Protein AF-A0A377TRA8-F1 (afdb_monomer_lite)

Structure (mmCIF, N/CA/C/O backbone):
data_AF-A0A377TRA8-F1
#
_entry.id   AF-A0A377TRA8-F1
#
loop_
_atom_site.group_PDB
_atom_site.id
_atom_site.type_symbol
_atom_site.label_atom_id
_atom_site.label_alt_id
_atom_site.label_comp_id
_atom_site.label_asym_id
_atom_site.label_entity_id
_atom_site.label_seq_id
_atom_site.pdbx_PDB_ins_code
_atom_site.Cartn_x
_atom_site.Cartn_y
_atom_site.Cartn_z
_atom_site.occupancy
_atom_site.B_iso_or_equiv
_atom_site.auth_seq_id
_atom_site.auth_comp_id
_atom_site.auth_asym_id
_atom_site.auth_atom_id
_atom_site.pdbx_PDB_model_num
ATOM 1 N N . MET A 1 1 ? -5.969 7.050 -21.092 1.00 74.56 1 MET A N 1
ATOM 2 C CA . MET A 1 1 ? -5.737 5.927 -20.154 1.00 74.56 1 MET A CA 1
ATOM 3 C C . MET A 1 1 ? -7.086 5.274 -20.097 1.00 74.56 1 MET A C 1
ATOM 5 O O . MET A 1 1 ? -7.991 5.842 -19.501 1.00 74.56 1 MET A O 1
ATOM 9 N N . ASP A 1 2 ? -7.246 4.211 -20.873 1.00 84.56 2 ASP A N 1
ATOM 10 C CA . ASP A 1 2 ? -8.569 3.799 -21.334 1.00 84.56 2 ASP A CA 1
ATOM 11 C C . ASP A 1 2 ? -8.948 2.485 -20.651 1.00 84.56 2 ASP A C 1
ATOM 13 O O . ASP A 1 2 ? -8.075 1.677 -20.299 1.00 84.56 2 ASP A O 1
ATOM 17 N N . GLN A 1 3 ? -10.244 2.306 -20.404 1.00 87.00 3 GLN A N 1
ATOM 18 C CA . GLN A 1 3 ? -10.791 1.084 -19.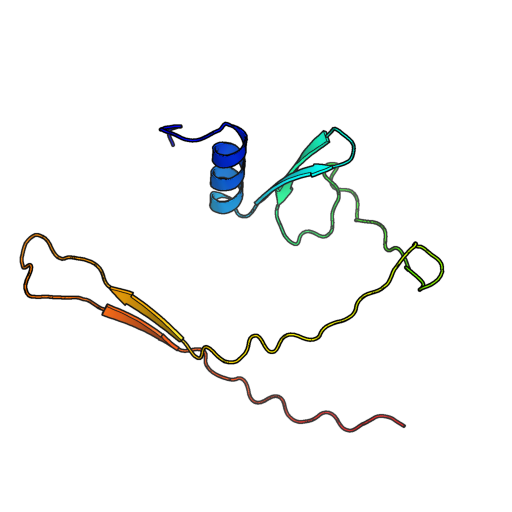829 1.00 87.00 3 GLN A CA 1
ATOM 19 C C . GLN A 1 3 ? -11.178 0.148 -20.977 1.00 87.00 3 GLN A C 1
ATOM 21 O O . GLN A 1 3 ? -12.088 0.436 -21.751 1.00 87.00 3 GLN A O 1
ATOM 26 N N . THR A 1 4 ? -10.469 -0.970 -21.120 1.00 90.62 4 THR A N 1
ATOM 27 C CA . THR A 1 4 ? -10.704 -1.933 -22.206 1.00 90.62 4 THR A CA 1
ATOM 28 C C . THR A 1 4 ? -10.550 -3.349 -21.677 1.00 90.62 4 THR A C 1
ATOM 30 O O . THR A 1 4 ? -9.487 -3.706 -21.178 1.00 90.62 4 THR A O 1
ATOM 33 N N . ASN A 1 5 ? -11.613 -4.152 -21.797 1.00 90.31 5 ASN A N 1
ATOM 34 C CA . ASN A 1 5 ? -11.651 -5.554 -21.366 1.00 90.31 5 ASN A CA 1
ATOM 35 C C . ASN A 1 5 ? -11.201 -5.784 -19.903 1.00 90.31 5 ASN A C 1
ATOM 37 O O . ASN A 1 5 ? -10.524 -6.761 -19.588 1.00 90.31 5 ASN A O 1
ATOM 41 N N . GLU A 1 6 ? -11.551 -4.866 -18.999 1.00 93.94 6 GLU A N 1
ATOM 42 C CA . GLU A 1 6 ? -11.247 -4.971 -17.571 1.00 93.94 6 GLU A CA 1
ATOM 43 C C . GLU A 1 6 ? -12.405 -4.446 -16.710 1.00 93.94 6 GLU A C 1
ATOM 45 O O . GLU A 1 6 ? -13.200 -3.606 -17.143 1.00 93.94 6 GLU A O 1
ATOM 50 N N . SER A 1 7 ? -12.489 -4.920 -15.466 1.00 94.31 7 SER A N 1
ATOM 51 C CA . SER A 1 7 ? -13.473 -4.426 -14.498 1.00 94.31 7 SER A CA 1
ATOM 52 C C . SER A 1 7 ? -13.079 -3.060 -13.927 1.00 94.31 7 SER A C 1
ATOM 54 O O . SER A 1 7 ? -11.896 -2.725 -13.856 1.00 94.31 7 SER A O 1
ATOM 56 N N . ASN A 1 8 ? -14.054 -2.301 -13.415 1.00 92.06 8 ASN A N 1
ATOM 57 C CA . ASN A 1 8 ? -13.806 -1.013 -12.746 1.00 92.06 8 ASN A CA 1
ATOM 58 C C . ASN A 1 8 ? -12.781 -1.140 -11.604 1.00 92.06 8 ASN A C 1
ATOM 60 O O . ASN A 1 8 ? -11.923 -0.280 -11.425 1.00 92.06 8 ASN A O 1
ATOM 64 N N . ALA A 1 9 ? -12.835 -2.242 -10.846 1.00 91.69 9 ALA A N 1
ATOM 65 C CA . ALA A 1 9 ? -11.877 -2.517 -9.778 1.00 91.69 9 ALA A CA 1
ATOM 66 C C . ALA A 1 9 ? -10.456 -2.724 -10.327 1.00 91.69 9 ALA A C 1
ATOM 68 O O . ALA A 1 9 ? -9.500 -2.165 -9.790 1.00 91.69 9 ALA A O 1
ATOM 69 N N . SER A 1 10 ? -10.320 -3.486 -11.417 1.00 92.62 10 SER A N 1
ATOM 70 C CA . SER A 1 10 ? -9.036 -3.673 -12.101 1.00 92.62 10 SER A CA 1
ATOM 71 C C . SER A 1 10 ? -8.486 -2.344 -12.621 1.00 92.62 10 SER A C 1
ATOM 73 O O . SER A 1 10 ? -7.318 -2.027 -12.384 1.00 92.62 10 SER A O 1
ATOM 75 N N . PHE A 1 11 ? -9.347 -1.524 -13.226 1.00 94.31 11 PHE A N 1
ATOM 76 C CA . PHE A 1 11 ? -8.981 -0.204 -13.726 1.00 94.31 11 PHE A CA 1
ATOM 77 C C . PHE A 1 11 ? -8.460 0.711 -12.606 1.00 94.31 11 PHE A C 1
ATOM 79 O O . PHE A 1 11 ? -7.382 1.294 -12.736 1.00 94.31 11 PHE A O 1
ATOM 86 N N . LEU A 1 12 ? -9.153 0.774 -11.463 1.00 94.56 12 LEU A N 1
ATOM 87 C CA . LEU A 1 12 ? -8.716 1.554 -10.298 1.00 94.56 12 LEU A CA 1
ATOM 88 C C . LEU A 1 12 ? -7.389 1.052 -9.721 1.00 94.56 12 LEU A C 1
ATOM 90 O O . LEU A 1 12 ? -6.531 1.859 -9.369 1.00 94.56 12 LEU A O 1
ATOM 94 N N . ILE A 1 13 ? -7.180 -0.264 -9.649 1.00 93.69 13 ILE A N 1
ATOM 95 C CA . ILE A 1 13 ? -5.907 -0.841 -9.189 1.00 93.69 13 ILE A CA 1
ATOM 96 C C . ILE A 1 13 ? -4.771 -0.473 -10.151 1.00 93.69 13 ILE A C 1
ATOM 98 O O . ILE A 1 13 ? -3.677 -0.116 -9.703 1.00 93.69 13 ILE A O 1
ATOM 102 N N . LYS A 1 14 ? -5.016 -0.531 -11.464 1.00 94.06 14 LYS A N 1
ATOM 103 C CA . LYS A 1 14 ? -4.050 -0.139 -12.499 1.00 94.06 14 LYS A CA 1
ATOM 104 C C . LYS A 1 14 ? -3.689 1.344 -12.381 1.00 94.06 14 LYS A C 1
ATOM 106 O O . LYS A 1 14 ? -2.505 1.678 -12.339 1.00 94.06 14 LYS A O 1
ATOM 111 N N . LEU A 1 15 ? -4.695 2.209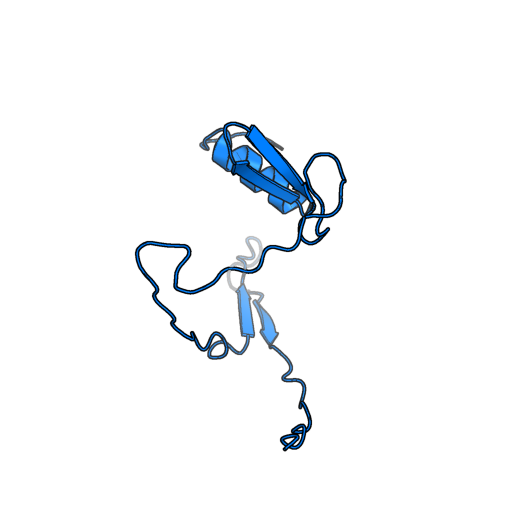 -12.245 1.00 94.25 15 LEU A N 1
ATOM 112 C CA . LEU A 1 15 ? -4.513 3.643 -12.033 1.00 94.25 15 LEU A CA 1
ATOM 113 C C . LEU A 1 15 ? -3.710 3.915 -10.756 1.00 94.25 15 LEU A C 1
ATOM 115 O O . LEU A 1 15 ? -2.724 4.648 -10.784 1.00 94.25 15 LEU A O 1
ATOM 119 N N . ALA A 1 16 ? -4.077 3.271 -9.648 1.00 94.50 16 ALA A N 1
ATOM 120 C CA . ALA A 1 16 ? -3.389 3.431 -8.377 1.00 94.50 16 ALA A CA 1
ATOM 121 C C . ALA A 1 16 ? -1.902 3.073 -8.500 1.00 94.50 16 ALA A C 1
ATOM 123 O O . ALA A 1 16 ? -1.047 3.874 -8.126 1.00 94.50 16 ALA A O 1
ATOM 124 N N . ARG A 1 17 ? -1.578 1.925 -9.111 1.00 92.56 17 ARG A N 1
ATOM 125 C CA . ARG A 1 17 ? -0.184 1.514 -9.348 1.00 92.56 17 ARG A CA 1
ATOM 126 C C . ARG A 1 17 ? 0.599 2.546 -10.154 1.00 92.56 17 ARG A C 1
ATOM 128 O O . ARG A 1 17 ? 1.726 2.855 -9.775 1.00 92.56 17 ARG A O 1
ATOM 135 N N . GLN A 1 18 ? 0.009 3.102 -11.213 1.00 93.81 18 GLN A N 1
ATOM 136 C CA . GLN A 1 18 ? 0.677 4.092 -12.061 1.00 93.81 18 GLN A CA 1
ATOM 137 C C . GLN A 1 18 ? 1.072 5.365 -11.294 1.00 93.81 18 GLN A C 1
ATOM 139 O O . GLN A 1 18 ? 2.110 5.953 -11.584 1.00 93.81 18 GLN A O 1
ATOM 144 N N . PHE A 1 19 ? 0.298 5.757 -10.279 1.00 91.94 19 PHE A N 1
ATOM 145 C CA . PHE A 1 19 ? 0.559 6.953 -9.468 1.00 91.94 19 PHE A CA 1
ATOM 146 C C . PHE A 1 19 ? 1.188 6.657 -8.091 1.00 91.94 19 PHE A C 1
ATOM 148 O O . PHE A 1 19 ? 1.283 7.553 -7.245 1.00 91.94 19 PHE A O 1
ATOM 155 N N . GLY A 1 20 ? 1.643 5.423 -7.839 1.00 91.69 20 GLY A N 1
ATOM 156 C CA . GLY A 1 20 ? 2.221 5.028 -6.544 1.00 91.69 20 GLY A CA 1
ATOM 157 C C . GLY A 1 20 ? 1.203 5.001 -5.393 1.00 91.69 20 GLY A C 1
ATOM 158 O O . GLY A 1 20 ? 1.548 5.197 -4.225 1.00 91.69 20 GLY A O 1
ATOM 159 N N . ALA A 1 21 ? -0.066 4.797 -5.723 1.00 94.06 21 ALA A N 1
ATOM 160 C CA . ALA A 1 21 ? -1.181 4.637 -4.806 1.00 94.06 21 ALA A CA 1
ATOM 161 C C . ALA A 1 21 ? -1.627 3.170 -4.699 1.00 94.06 21 ALA A C 1
ATOM 163 O O . ALA A 1 21 ? -1.143 2.277 -5.397 1.00 94.06 21 ALA A O 1
ATOM 164 N N . THR A 1 22 ? -2.546 2.903 -3.779 1.00 92.69 22 THR A N 1
ATOM 165 C CA . THR A 1 22 ? -3.267 1.633 -3.669 1.00 92.69 22 THR A CA 1
ATOM 166 C C . THR A 1 22 ? -4.768 1.892 -3.700 1.00 92.69 22 THR A C 1
ATOM 168 O O . THR A 1 22 ? -5.215 2.925 -3.203 1.00 92.69 22 THR A O 1
ATOM 171 N N . ALA A 1 23 ? -5.520 0.953 -4.274 1.00 94.75 23 ALA A N 1
ATOM 172 C CA . ALA A 1 23 ? -6.977 0.958 -4.306 1.00 94.75 23 ALA A CA 1
ATOM 173 C C . ALA A 1 23 ? -7.501 -0.287 -3.575 1.00 94.75 23 ALA A C 1
ATOM 175 O O . ALA A 1 23 ? -7.165 -1.409 -3.959 1.00 94.75 23 ALA A O 1
ATOM 176 N N . SER A 1 24 ? -8.292 -0.113 -2.514 1.00 92.81 24 SER A N 1
ATOM 177 C CA . SER A 1 24 ? -8.880 -1.238 -1.767 1.00 92.81 24 SER A CA 1
ATOM 178 C C . SER A 1 24 ? -10.133 -0.832 -1.003 1.00 92.81 24 SER A C 1
ATOM 180 O O . SER A 1 24 ? -10.190 0.286 -0.501 1.00 92.81 24 SER A O 1
ATOM 182 N N . VAL A 1 25 ? -11.085 -1.749 -0.829 1.00 92.56 25 VAL A N 1
ATOM 183 C CA . VAL A 1 25 ? -12.253 -1.522 0.034 1.00 92.56 25 VAL A CA 1
ATOM 184 C C . VAL A 1 25 ? -11.927 -1.934 1.471 1.00 92.56 25 VAL A C 1
ATOM 186 O O . VAL A 1 25 ? -11.465 -3.054 1.710 1.00 92.56 25 VAL A O 1
ATOM 189 N N . LYS A 1 26 ? -12.149 -1.031 2.428 1.00 90.94 26 LYS A N 1
ATOM 190 C CA . LYS A 1 26 ? -12.023 -1.276 3.870 1.00 90.94 26 LYS A CA 1
ATOM 191 C C . LYS A 1 26 ? -13.209 -0.642 4.571 1.00 90.94 26 LYS A C 1
ATOM 193 O O . LYS A 1 26 ? -13.485 0.527 4.334 1.00 90.94 26 LYS A O 1
ATOM 198 N N . ASP A 1 27 ? -13.889 -1.421 5.408 1.00 89.75 27 ASP A N 1
ATOM 199 C CA . ASP A 1 27 ? -15.030 -0.941 6.193 1.00 89.75 27 ASP A CA 1
ATOM 200 C C . ASP A 1 27 ? -16.096 -0.235 5.327 1.00 89.75 27 ASP A C 1
ATOM 202 O O . ASP A 1 27 ? -16.497 0.889 5.592 1.00 89.75 27 ASP A O 1
ATOM 206 N N . GLY A 1 28 ? -16.455 -0.832 4.183 1.00 93.06 28 GLY A N 1
ATOM 207 C CA . GLY A 1 28 ? -17.413 -0.251 3.228 1.00 93.06 28 GLY A CA 1
ATOM 208 C C . GLY A 1 28 ? -16.903 0.935 2.395 1.00 93.06 28 GLY A C 1
ATOM 209 O O . GLY A 1 28 ? -17.592 1.362 1.472 1.00 93.06 28 GLY A O 1
ATOM 210 N N . HIS A 1 29 ? -15.690 1.437 2.643 1.00 91.62 29 HIS A N 1
ATOM 211 C CA . HIS A 1 29 ? -15.131 2.598 1.950 1.00 91.62 29 HIS A CA 1
ATOM 212 C C . HIS A 1 29 ? -14.070 2.200 0.922 1.00 91.62 29 HIS A C 1
ATOM 214 O O . HIS A 1 29 ? -13.174 1.399 1.206 1.00 91.62 29 HIS A O 1
ATOM 220 N N . LEU A 1 30 ? -14.122 2.808 -0.266 1.00 92.69 30 LEU A N 1
ATOM 221 C CA . LEU A 1 30 ? -13.053 2.710 -1.259 1.00 92.69 30 LEU A CA 1
ATOM 222 C C . LEU A 1 30 ? -11.887 3.620 -0.852 1.00 92.69 30 LEU A C 1
ATOM 224 O O . LEU A 1 30 ? -11.971 4.843 -0.941 1.00 92.69 30 LEU A O 1
ATOM 228 N N . LEU A 1 31 ? -10.776 3.019 -0.439 1.00 92.88 31 LEU A N 1
ATOM 229 C CA . LEU A 1 31 ? -9.528 3.725 -0.178 1.00 92.88 31 LEU A CA 1
ATOM 230 C C . LEU A 1 31 ? -8.731 3.850 -1.472 1.00 92.88 31 LEU A C 1
ATOM 232 O O . LEU A 1 31 ? -8.393 2.833 -2.074 1.00 92.88 31 LEU A O 1
ATOM 236 N N . PHE A 1 32 ? -8.384 5.080 -1.848 1.00 93.56 32 PHE A N 1
ATOM 237 C CA . PHE A 1 32 ? -7.468 5.392 -2.945 1.00 93.56 32 PHE A CA 1
ATOM 238 C C . PHE A 1 32 ? -6.377 6.340 -2.434 1.00 93.56 32 PHE A C 1
ATOM 240 O O . PHE A 1 32 ? -6.535 7.558 -2.444 1.00 93.56 32 PHE A O 1
ATOM 247 N N . ILE A 1 33 ? -5.295 5.782 -1.887 1.00 93.06 33 ILE A N 1
ATOM 248 C CA . ILE A 1 33 ? -4.300 6.542 -1.108 1.00 93.06 33 ILE A CA 1
ATOM 249 C C . ILE A 1 33 ? -2.869 6.195 -1.512 1.00 93.06 33 ILE A C 1
ATOM 251 O O . ILE A 1 33 ? -2.596 5.094 -1.991 1.00 93.06 33 ILE A O 1
ATOM 255 N N . ARG A 1 34 ? -1.930 7.123 -1.295 1.00 91.75 34 ARG A N 1
ATOM 256 C CA . ARG A 1 34 ? -0.509 6.915 -1.609 1.00 91.75 34 ARG A CA 1
ATOM 257 C C . ARG A 1 34 ? 0.112 5.860 -0.691 1.00 91.75 34 ARG A C 1
ATOM 259 O O . ARG A 1 34 ? -0.096 5.874 0.522 1.00 91.75 34 ARG A O 1
ATOM 266 N N . GLN A 1 35 ? 0.890 4.950 -1.269 1.00 89.62 35 GLN A N 1
ATOM 267 C CA . GLN A 1 35 ? 1.520 3.865 -0.518 1.00 89.62 35 GLN A CA 1
ATOM 268 C C . GLN A 1 35 ? 2.608 4.398 0.429 1.00 89.62 35 GLN A C 1
ATOM 270 O O . GLN A 1 35 ? 3.262 5.403 0.150 1.00 89.62 35 GLN A O 1
ATOM 275 N N . GLY A 1 36 ? 2.802 3.720 1.564 1.00 86.81 36 GLY A N 1
ATOM 276 C CA . GLY A 1 36 ? 3.927 3.968 2.476 1.00 86.81 36 GLY A CA 1
ATOM 277 C C . GLY A 1 36 ? 3.873 5.263 3.297 1.00 86.81 36 GLY A C 1
ATOM 278 O O . GLY A 1 36 ? 4.820 5.545 4.016 1.00 86.81 36 GLY A O 1
ATOM 279 N N . GLN A 1 37 ? 2.791 6.047 3.232 1.00 86.62 37 GLN A N 1
ATOM 280 C CA . GLN A 1 37 ? 2.687 7.313 3.977 1.00 86.62 37 GLN A CA 1
ATOM 281 C C . GLN A 1 37 ? 2.404 7.139 5.477 1.00 86.62 37 GLN A C 1
ATOM 283 O O . GLN A 1 37 ? 2.532 8.099 6.229 1.00 86.62 37 GLN A O 1
ATOM 288 N N . GLY A 1 38 ? 1.973 5.950 5.918 1.00 87.31 38 GLY A N 1
ATOM 289 C CA . GLY A 1 38 ? 1.595 5.717 7.318 1.00 87.31 38 GLY A CA 1
ATOM 290 C C . GLY A 1 38 ? 0.440 6.610 7.789 1.00 87.31 38 GLY A C 1
ATOM 291 O O . GLY A 1 38 ? 0.372 6.967 8.962 1.00 87.31 38 GLY A O 1
ATOM 292 N N . ARG A 1 39 ? -0.447 7.012 6.871 1.00 89.94 39 ARG A N 1
ATOM 293 C CA . ARG A 1 39 ? -1.581 7.904 7.129 1.00 89.94 39 ARG A CA 1
ATOM 294 C C . ARG A 1 39 ? -2.890 7.279 6.657 1.00 89.94 39 ARG A C 1
ATOM 296 O O . ARG A 1 39 ? -2.903 6.474 5.726 1.00 89.94 39 ARG A O 1
ATOM 303 N N . THR A 1 40 ? -3.984 7.664 7.300 1.00 90.19 40 THR A N 1
ATOM 304 C CA . THR A 1 40 ? -5.357 7.350 6.895 1.00 90.19 40 THR A CA 1
ATOM 305 C C . THR A 1 40 ? -5.730 8.094 5.607 1.00 90.19 40 THR A C 1
ATOM 307 O O . THR A 1 40 ? -5.024 9.006 5.173 1.00 90.19 40 THR A O 1
ATOM 310 N N . ALA A 1 41 ? -6.888 7.769 5.019 1.00 87.12 41 ALA A N 1
ATOM 311 C CA . ALA A 1 41 ? -7.421 8.506 3.867 1.00 87.12 41 ALA A CA 1
ATOM 312 C C . ALA A 1 41 ? -7.704 9.990 4.158 1.00 87.12 41 ALA A C 1
ATOM 314 O O . ALA A 1 41 ? -7.610 10.816 3.260 1.00 87.12 41 ALA A O 1
ATOM 315 N N . SER A 1 42 ? -7.974 10.339 5.419 1.00 88.94 42 SER A N 1
ATOM 316 C CA . SER A 1 42 ? -8.116 11.726 5.882 1.00 88.94 42 SER A CA 1
ATOM 317 C C . SER A 1 42 ? -6.781 12.415 6.200 1.00 88.94 42 SER A C 1
ATOM 319 O O . SER A 1 42 ? -6.777 13.537 6.698 1.00 88.94 42 SER A O 1
ATOM 321 N N . GLY A 1 43 ? -5.642 11.758 5.955 1.00 88.81 43 GLY A N 1
ATOM 322 C CA . GLY A 1 43 ? -4.307 12.317 6.179 1.00 88.81 43 GLY A CA 1
ATOM 323 C C . GLY A 1 43 ? -3.819 12.273 7.631 1.00 88.81 43 GLY A C 1
ATOM 324 O O . GLY A 1 43 ? -2.708 12.728 7.905 1.00 88.81 43 GLY A O 1
ATOM 325 N N . LYS A 1 44 ? -4.601 11.706 8.556 1.00 91.69 44 LYS A N 1
ATOM 326 C CA . LYS A 1 44 ? -4.199 11.529 9.960 1.00 91.69 44 LYS A CA 1
ATOM 327 C C . LYS A 1 44 ? -3.173 10.394 10.078 1.00 91.69 44 LYS A C 1
ATOM 329 O O . LYS A 1 44 ? -3.248 9.452 9.292 1.00 91.69 44 LYS A O 1
ATOM 334 N N . PRO A 1 45 ? -2.232 10.432 11.035 1.00 91.88 45 PRO A N 1
ATOM 335 C CA . PRO A 1 45 ? -1.346 9.300 11.301 1.00 91.88 45 PRO A CA 1
ATOM 336 C C . PRO A 1 45 ? -2.137 8.012 11.563 1.00 91.88 45 PRO A C 1
ATOM 338 O O . PRO A 1 45 ? -3.160 8.041 12.250 1.00 91.88 45 PRO A O 1
ATOM 341 N N . LEU A 1 46 ? -1.681 6.890 11.003 1.00 90.25 46 LEU A N 1
ATOM 342 C CA . LEU A 1 46 ? -2.288 5.587 11.268 1.00 90.25 46 LEU A CA 1
ATOM 343 C C . LEU A 1 46 ? -2.009 5.198 12.734 1.00 90.25 46 LEU A C 1
ATOM 345 O O . LEU A 1 46 ? -0.847 5.252 13.146 1.00 90.25 46 LEU A O 1
ATOM 349 N N . PRO A 1 47 ? -3.020 4.809 13.530 1.00 89.12 47 PRO A N 1
ATOM 350 C CA . PRO A 1 47 ? -2.790 4.398 14.910 1.00 89.12 47 PRO A CA 1
ATOM 351 C C . PRO A 1 47 ? -1.969 3.106 14.971 1.00 89.12 47 PRO A C 1
ATOM 353 O O . PRO A 1 47 ? -2.165 2.185 14.175 1.00 89.12 47 PRO A O 1
ATOM 356 N N . VAL A 1 48 ? -1.063 3.031 15.945 1.00 89.81 48 VAL A N 1
ATOM 357 C CA . VAL A 1 48 ? -0.330 1.803 16.264 1.00 89.81 48 VAL A CA 1
ATOM 358 C C . VAL A 1 48 ? -1.222 0.926 17.135 1.00 89.81 48 VAL A C 1
ATOM 360 O O . VAL A 1 48 ? -1.774 1.394 18.128 1.00 89.81 48 VAL A O 1
ATOM 363 N N . ILE A 1 49 ? -1.366 -0.344 16.761 1.00 89.31 49 ILE A N 1
ATOM 364 C CA . ILE A 1 49 ? -2.184 -1.319 17.486 1.00 89.31 49 ILE A CA 1
ATOM 365 C C . ILE A 1 49 ? -1.308 -2.524 17.821 1.00 89.31 49 ILE A C 1
ATOM 367 O O . ILE A 1 49 ? -0.701 -3.123 16.933 1.00 89.31 49 ILE A O 1
ATOM 371 N N . THR A 1 50 ? -1.264 -2.892 19.100 1.00 91.69 50 THR A N 1
ATOM 372 C CA . THR A 1 50 ? -0.583 -4.104 19.568 1.00 91.69 50 THR A CA 1
ATOM 373 C C . THR A 1 50 ? -1.547 -5.281 19.505 1.00 91.69 50 THR A C 1
ATOM 375 O O . THR A 1 50 ? -2.550 -5.306 20.213 1.00 91.69 50 THR A O 1
ATOM 378 N N . ILE A 1 51 ? -1.236 -6.273 18.671 1.00 89.31 51 ILE A N 1
ATOM 379 C CA . ILE A 1 51 ? -2.025 -7.504 18.547 1.00 89.31 51 ILE A CA 1
ATOM 380 C C . ILE A 1 51 ? -1.354 -8.598 19.380 1.00 89.31 51 ILE A C 1
ATOM 382 O O . ILE A 1 51 ? -0.149 -8.822 19.269 1.00 89.31 51 ILE A O 1
ATOM 386 N N . THR A 1 52 ? -2.131 -9.294 20.211 1.00 91.00 52 THR A N 1
ATOM 387 C CA . THR A 1 52 ? -1.661 -10.449 20.994 1.00 91.00 52 THR A CA 1
ATOM 388 C C . THR A 1 52 ? -2.276 -11.740 20.462 1.00 91.00 52 THR A C 1
ATOM 390 O O . THR A 1 52 ? -3.316 -11.709 19.810 1.00 91.00 52 THR A O 1
ATOM 393 N N . ARG A 1 53 ? -1.694 -12.901 20.799 1.00 89.44 53 ARG A N 1
ATOM 394 C CA . ARG A 1 53 ? -2.259 -14.213 20.421 1.00 89.44 53 ARG A CA 1
ATOM 395 C C . ARG A 1 53 ? -3.651 -14.499 21.005 1.00 89.44 53 ARG A C 1
ATOM 397 O O . ARG A 1 53 ? -4.274 -15.479 20.630 1.00 89.44 53 ARG A O 1
ATOM 404 N N . LYS A 1 54 ? -4.124 -13.686 21.953 1.00 89.50 54 LYS A N 1
ATOM 405 C CA . LYS A 1 54 ? -5.484 -13.783 22.502 1.00 89.50 54 LYS A CA 1
ATOM 406 C C . LYS A 1 54 ? -6.504 -12.969 21.694 1.00 89.50 54 LYS A C 1
ATOM 408 O O . LYS A 1 54 ? -7.691 -13.088 21.948 1.00 89.50 54 LYS A O 1
ATOM 413 N N . ALA A 1 55 ? -6.054 -12.134 20.754 1.00 87.50 55 ALA A N 1
ATOM 414 C CA . ALA A 1 55 ? -6.889 -11.182 20.021 1.00 87.50 55 ALA A CA 1
ATOM 415 C C . ALA A 1 55 ? -7.513 -11.754 18.729 1.00 87.50 55 ALA A C 1
ATOM 417 O O . ALA A 1 55 ? -7.930 -10.986 17.866 1.00 87.50 55 ALA A O 1
ATOM 418 N N . GLY A 1 56 ? -7.562 -13.078 18.564 1.00 85.00 56 GLY A N 1
ATOM 419 C CA . GLY A 1 56 ? -8.155 -13.718 17.392 1.00 85.00 56 GLY A CA 1
ATOM 420 C C . GLY A 1 56 ? -8.290 -15.228 17.547 1.00 85.00 56 GLY A C 1
ATOM 421 O O . GLY A 1 56 ? -7.773 -15.814 18.499 1.00 85.00 56 GLY A O 1
ATOM 422 N N . ASP A 1 57 ? -8.961 -15.851 16.584 1.00 87.62 57 ASP A N 1
ATOM 423 C CA . ASP A 1 57 ? -9.396 -17.248 16.703 1.00 87.62 57 ASP A CA 1
ATOM 424 C C . ASP A 1 57 ? -8.285 -18.252 16.363 1.00 87.62 57 ASP A C 1
ATOM 426 O O . ASP A 1 57 ? -8.213 -19.342 16.927 1.00 87.62 57 ASP A O 1
ATOM 430 N N . SER A 1 58 ? -7.385 -17.899 15.438 1.00 90.31 58 SER A N 1
ATOM 431 C CA . SER A 1 58 ? -6.289 -18.771 15.004 1.00 90.31 58 SER A CA 1
ATOM 432 C C . SER A 1 58 ? -5.040 -17.984 14.609 1.00 90.31 58 SER A C 1
ATOM 434 O O . SER A 1 58 ? -5.109 -16.828 14.196 1.00 90.31 58 SER A O 1
ATOM 436 N N . HIS A 1 59 ? -3.872 -18.618 14.748 1.00 88.31 59 HIS A N 1
ATOM 437 C CA . HIS A 1 59 ? -2.579 -17.996 14.467 1.00 88.31 59 HIS A CA 1
ATOM 438 C C . HIS A 1 59 ? -1.709 -18.949 13.651 1.00 88.31 59 HIS A C 1
ATOM 440 O O . HIS A 1 59 ? -1.381 -20.042 14.111 1.00 88.31 59 HIS A O 1
ATOM 446 N N . ARG A 1 60 ? -1.276 -18.514 12.465 1.00 87.31 60 ARG A N 1
ATOM 447 C CA . ARG A 1 60 ? -0.299 -19.228 11.634 1.00 87.31 60 ARG A CA 1
ATOM 448 C C . ARG A 1 60 ? 0.873 -18.302 11.337 1.00 87.31 60 ARG A C 1
ATOM 450 O O . ARG A 1 60 ? 0.680 -17.212 10.811 1.00 87.31 60 ARG A O 1
ATOM 457 N N . PHE A 1 61 ? 2.085 -18.746 11.657 1.00 85.56 61 PHE A N 1
ATOM 458 C CA . PHE A 1 61 ? 3.318 -18.036 11.327 1.00 85.56 61 PHE A CA 1
ATOM 459 C C . PHE A 1 61 ? 4.142 -18.883 10.359 1.00 85.56 61 PHE A C 1
ATOM 461 O O . PHE A 1 61 ? 4.348 -20.071 10.595 1.00 85.56 61 PHE A O 1
ATOM 468 N N . SER A 1 62 ? 4.605 -18.275 9.271 1.00 87.00 62 SER A N 1
ATOM 469 C CA . SER A 1 62 ? 5.512 -18.909 8.313 1.00 87.00 62 SER A CA 1
ATOM 470 C C . SER A 1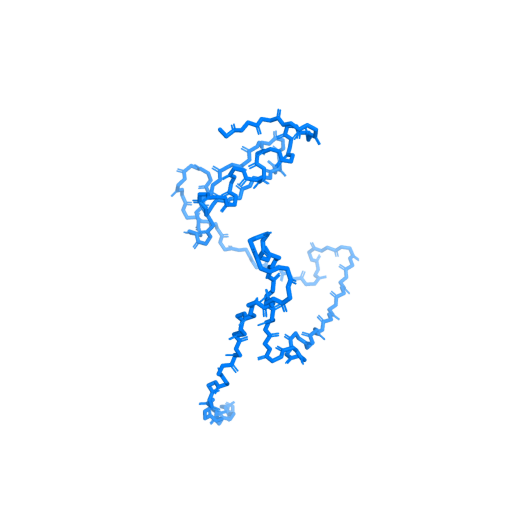 62 ? 6.521 -17.887 7.812 1.00 87.00 62 SER A C 1
ATOM 472 O O . SER A 1 62 ? 6.133 -16.800 7.380 1.00 87.00 62 SER A O 1
ATOM 474 N N . LEU A 1 63 ? 7.800 -18.253 7.825 1.00 82.75 63 LEU A N 1
ATOM 475 C CA . LEU A 1 63 ? 8.875 -17.444 7.268 1.00 82.75 63 LEU A CA 1
ATOM 476 C C . LEU A 1 63 ? 9.178 -17.935 5.849 1.00 82.75 63 LEU A C 1
ATOM 478 O O . LEU A 1 63 ? 9.589 -19.075 5.665 1.00 82.75 63 LEU A O 1
ATOM 482 N N . ALA A 1 64 ? 8.945 -17.090 4.845 1.00 78.44 64 ALA A N 1
ATOM 483 C CA . ALA A 1 64 ? 9.290 -17.397 3.460 1.00 78.44 64 ALA A CA 1
ATOM 484 C C . ALA A 1 64 ? 10.638 -16.756 3.103 1.00 78.44 64 ALA A C 1
ATOM 486 O O . ALA A 1 64 ? 10.769 -15.530 3.171 1.00 78.44 64 ALA A O 1
ATOM 487 N N . ASP A 1 65 ? 11.613 -17.563 2.676 1.00 72.62 65 ASP A N 1
ATOM 488 C CA . ASP A 1 65 ? 12.852 -17.056 2.086 1.00 72.62 65 ASP A CA 1
ATOM 489 C C . ASP A 1 65 ? 12.576 -16.565 0.655 1.00 72.62 65 ASP A C 1
ATOM 491 O O . ASP A 1 65 ? 12.511 -17.325 -0.309 1.00 72.62 65 ASP A O 1
ATOM 495 N N . ARG A 1 66 ? 12.367 -15.252 0.518 1.00 62.81 66 ARG A N 1
ATOM 496 C CA . ARG A 1 66 ? 12.168 -14.570 -0.774 1.00 62.81 66 ARG A CA 1
ATOM 497 C C . ARG A 1 66 ? 13.496 -14.177 -1.443 1.00 62.81 66 ARG A C 1
ATOM 499 O O . ARG A 1 66 ? 13.529 -13.233 -2.232 1.00 62.81 66 ARG A O 1
ATOM 506 N N . GLY A 1 67 ? 14.596 -14.847 -1.096 1.00 62.78 67 GLY A N 1
ATOM 507 C CA . GLY A 1 67 ? 15.950 -14.554 -1.568 1.00 62.78 67 GLY A CA 1
ATOM 508 C C . GLY A 1 67 ? 16.456 -15.405 -2.735 1.00 62.78 67 GLY A C 1
ATOM 509 O O . GLY A 1 67 ? 17.536 -15.108 -3.246 1.00 62.78 67 GLY A O 1
ATOM 510 N N . ALA A 1 68 ? 15.718 -16.427 -3.179 1.00 60.97 68 ALA A N 1
ATOM 511 C CA . ALA A 1 68 ? 16.227 -17.371 -4.180 1.00 60.97 68 ALA A CA 1
ATOM 512 C C . ALA A 1 68 ? 16.469 -16.754 -5.576 1.00 60.97 68 ALA A C 1
ATOM 514 O O . ALA A 1 68 ? 17.302 -17.251 -6.330 1.00 60.97 68 ALA A O 1
ATOM 515 N N . TYR A 1 69 ? 15.792 -15.654 -5.927 1.00 66.88 69 TYR A N 1
ATOM 516 C CA . TYR A 1 69 ? 15.937 -15.022 -7.243 1.00 66.88 69 TYR A CA 1
ATOM 517 C C . TYR A 1 69 ? 16.912 -13.841 -7.188 1.00 66.88 69 TYR A C 1
ATOM 519 O O . TYR A 1 69 ? 16.673 -12.823 -6.535 1.00 66.88 69 TYR A O 1
ATOM 527 N N . THR A 1 70 ? 18.040 -13.981 -7.885 1.00 70.38 70 THR A N 1
ATOM 528 C CA . THR A 1 70 ? 19.166 -13.031 -7.858 1.00 70.38 70 THR A CA 1
ATOM 529 C C . THR A 1 70 ? 19.095 -11.956 -8.944 1.00 70.38 70 THR A C 1
ATOM 531 O O . THR A 1 70 ? 19.906 -11.027 -8.944 1.00 70.38 70 THR A O 1
ATOM 534 N N . GLY A 1 71 ? 18.120 -12.028 -9.848 1.00 73.62 71 GLY A N 1
ATOM 535 C CA . GLY A 1 71 ? 17.938 -11.046 -10.907 1.00 73.62 71 GLY A CA 1
ATOM 536 C C . GLY A 1 71 ? 16.686 -11.282 -11.740 1.00 73.62 71 GLY A C 1
ATOM 537 O O . GLY A 1 71 ? 16.020 -12.306 -11.609 1.00 73.62 71 GLY A O 1
ATOM 538 N N . VAL A 1 72 ? 16.389 -10.308 -12.593 1.00 77.94 72 VAL A N 1
ATOM 539 C CA . VAL A 1 72 ? 15.292 -10.336 -13.562 1.00 77.94 72 VAL A CA 1
ATOM 540 C C . VAL A 1 72 ? 15.884 -10.085 -14.945 1.00 77.94 72 VAL A C 1
ATOM 542 O O . VAL A 1 72 ? 16.755 -9.226 -15.102 1.00 7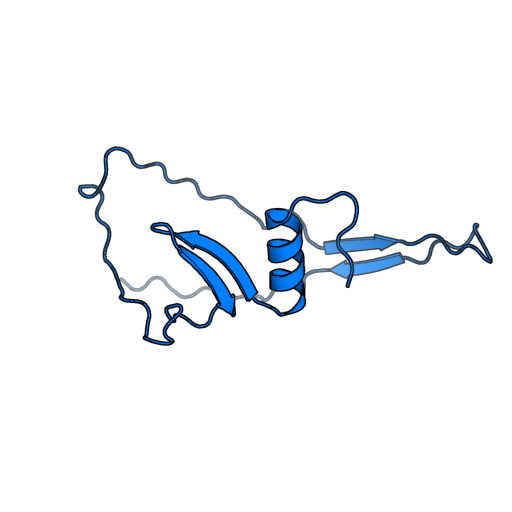7.94 72 VAL A O 1
ATOM 545 N N . ILE A 1 73 ? 15.426 -10.846 -15.937 1.00 80.00 73 ILE A N 1
ATOM 546 C CA . ILE A 1 73 ? 15.775 -10.672 -17.347 1.00 80.00 73 ILE A CA 1
ATOM 547 C C . ILE A 1 73 ? 14.497 -10.283 -18.086 1.00 80.00 73 ILE A C 1
ATOM 549 O O . ILE A 1 73 ? 13.504 -11.004 -18.011 1.00 80.00 73 ILE A O 1
ATOM 553 N N . ALA A 1 74 ? 14.522 -9.152 -18.782 1.00 82.31 74 ALA A N 1
ATOM 554 C CA . ALA A 1 74 ? 13.460 -8.733 -19.687 1.00 82.31 74 ALA A CA 1
ATOM 555 C C . ALA A 1 74 ? 13.983 -8.756 -21.129 1.00 82.31 74 ALA A C 1
ATOM 557 O O . ALA A 1 74 ? 15.095 -8.298 -21.389 1.00 82.31 74 ALA A O 1
ATOM 558 N N . SER A 1 75 ? 13.180 -9.268 -22.058 1.00 78.06 75 SER A N 1
ATOM 559 C CA . SER A 1 75 ? 13.472 -9.292 -23.496 1.00 78.06 75 SER A CA 1
ATOM 560 C C . SER A 1 75 ? 12.245 -8.840 -24.279 1.00 78.06 75 SER A C 1
ATOM 562 O O . SER A 1 75 ? 11.131 -9.226 -23.920 1.00 78.06 75 SER A O 1
ATOM 564 N N . TRP A 1 76 ? 12.432 -8.087 -25.359 1.00 80.88 76 TRP A N 1
ATOM 565 C CA . TRP A 1 76 ? 11.346 -7.662 -26.252 1.00 80.88 76 TRP A CA 1
ATOM 566 C C . TRP A 1 76 ? 11.651 -8.012 -27.713 1.00 80.88 76 TRP A C 1
ATOM 568 O O . TRP A 1 76 ? 12.802 -8.224 -28.092 1.00 80.88 76 TRP A O 1
ATOM 578 N N . LEU A 1 77 ? 10.598 -8.111 -28.531 1.00 77.94 77 LEU A N 1
ATOM 579 C CA . LEU A 1 77 ? 10.705 -8.427 -29.956 1.00 77.94 77 LEU A CA 1
ATOM 580 C C . LEU A 1 77 ? 11.016 -7.161 -30.760 1.00 77.94 77 LEU A C 1
ATOM 582 O O . LEU A 1 77 ? 10.280 -6.178 -30.679 1.00 77.94 77 LEU A O 1
ATOM 586 N N . TYR A 1 78 ? 12.072 -7.204 -31.572 1.00 75.31 78 TYR A N 1
ATOM 587 C CA . TYR A 1 78 ? 12.431 -6.117 -32.478 1.00 75.31 78 TYR A CA 1
ATOM 588 C C . TYR A 1 78 ? 11.809 -6.354 -33.862 1.00 75.31 78 TYR A C 1
ATOM 590 O O . TYR A 1 78 ? 12.327 -7.123 -34.665 1.00 75.31 78 TYR A O 1
ATOM 598 N N . THR A 1 79 ? 10.680 -5.708 -34.167 1.00 77.25 79 THR A N 1
ATOM 599 C CA . THR A 1 79 ? 9.896 -5.989 -35.392 1.00 77.25 79 THR A CA 1
ATOM 600 C C . THR A 1 79 ? 10.646 -5.676 -36.692 1.00 77.25 79 THR A C 1
ATOM 602 O O . THR A 1 79 ? 10.376 -6.292 -37.717 1.00 77.25 79 THR A O 1
ATOM 605 N N . ARG A 1 80 ? 11.603 -4.736 -36.664 1.00 76.38 80 ARG A N 1
ATOM 606 C CA . ARG A 1 80 ? 12.437 -4.388 -37.831 1.00 76.38 80 ARG A CA 1
ATOM 607 C C . ARG A 1 80 ? 13.541 -5.407 -38.111 1.00 76.38 80 ARG A C 1
ATOM 609 O O . ARG A 1 80 ? 13.956 -5.549 -39.252 1.00 76.38 80 ARG A O 1
ATOM 616 N N . GLU A 1 81 ? 14.002 -6.108 -37.081 1.00 74.00 81 GLU A N 1
ATOM 617 C CA . GLU A 1 81 ? 15.069 -7.102 -37.165 1.00 74.00 81 GLU A CA 1
ATOM 618 C C . GLU A 1 81 ? 14.742 -8.255 -36.205 1.00 74.00 81 GLU A C 1
ATOM 620 O O . GLU A 1 81 ? 15.298 -8.330 -35.109 1.00 74.00 81 GLU A O 1
ATOM 625 N N . PRO A 1 82 ? 13.824 -9.162 -36.581 1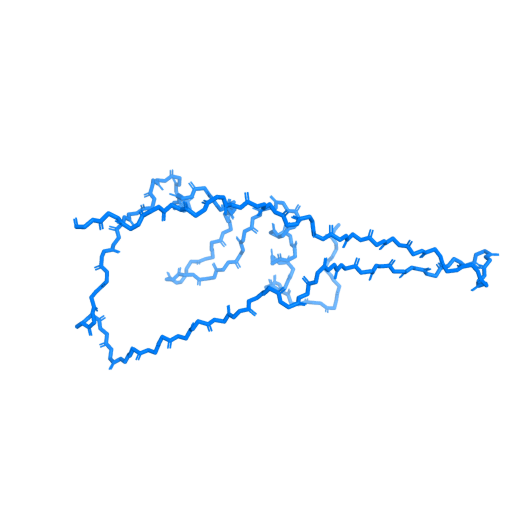.00 65.25 82 PRO A N 1
ATOM 626 C CA . PRO A 1 82 ? 13.271 -10.168 -35.668 1.00 65.25 82 PRO A CA 1
ATOM 627 C C . PRO A 1 82 ? 14.315 -11.162 -35.132 1.00 65.25 82 PRO A C 1
ATOM 629 O O . PRO A 1 82 ? 14.068 -11.848 -34.141 1.00 65.25 82 PRO A O 1
ATOM 632 N N . ALA A 1 83 ? 15.493 -11.226 -35.760 1.00 71.25 83 ALA A N 1
ATOM 633 C CA . ALA A 1 83 ? 16.630 -12.014 -35.297 1.00 71.25 83 ALA A CA 1
ATOM 634 C C . ALA A 1 83 ? 17.348 -11.397 -34.077 1.00 71.25 83 ALA A C 1
ATOM 636 O O . ALA A 1 8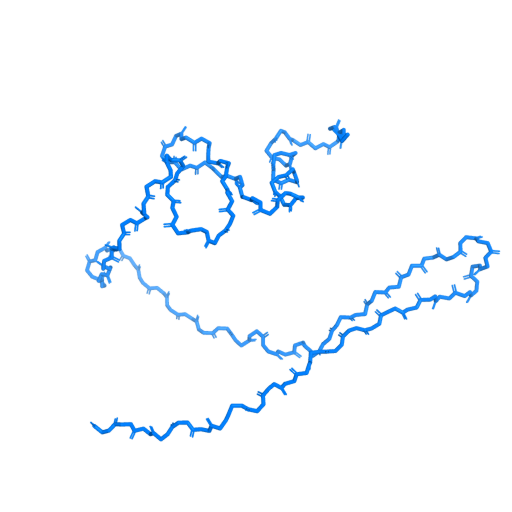3 ? 17.986 -12.127 -33.316 1.00 71.25 83 ALA A O 1
ATOM 637 N N . LYS A 1 84 ? 17.242 -10.079 -33.851 1.00 69.00 84 LYS A N 1
ATOM 638 C CA . LYS A 1 84 ? 17.870 -9.395 -32.712 1.00 69.00 84 LYS A CA 1
ATOM 639 C C . LYS A 1 84 ? 16.922 -9.395 -31.511 1.00 69.00 84 LYS A C 1
ATOM 641 O O . LYS A 1 84 ? 15.901 -8.713 -31.500 1.00 69.00 84 LYS A O 1
ATOM 646 N N . LYS A 1 85 ? 17.275 -10.159 -30.474 1.00 66.25 85 LYS A N 1
ATOM 647 C CA . LYS A 1 85 ? 16.583 -10.161 -29.175 1.00 66.25 85 LYS A CA 1
ATOM 648 C C . LYS A 1 85 ? 17.379 -9.333 -28.176 1.00 66.25 85 LYS A C 1
ATOM 650 O O . LYS A 1 85 ? 18.254 -9.853 -27.483 1.00 66.25 85 LYS A O 1
ATOM 655 N N . GLU A 1 86 ? 17.088 -8.041 -28.108 1.00 71.94 86 GLU A N 1
ATOM 656 C CA . GLU A 1 86 ? 17.665 -7.200 -27.063 1.00 71.94 86 GLU A CA 1
ATOM 657 C C . GLU A 1 86 ? 17.138 -7.641 -25.699 1.00 71.94 86 GLU A C 1
ATOM 659 O O . GLU A 1 86 ? 15.944 -7.871 -25.492 1.00 71.94 86 GLU A O 1
ATOM 664 N N . THR A 1 87 ? 18.074 -7.825 -24.774 1.00 74.94 87 THR A N 1
ATOM 665 C CA . THR A 1 87 ? 17.805 -8.352 -23.444 1.00 74.94 87 THR A CA 1
ATOM 666 C C . THR A 1 87 ? 18.402 -7.400 -22.423 1.00 74.94 87 THR A C 1
ATOM 668 O O . THR A 1 87 ? 19.590 -7.091 -22.476 1.00 74.94 87 THR A O 1
ATOM 671 N N . THR A 1 88 ? 17.588 -6.951 -21.471 1.00 78.50 88 THR A N 1
ATOM 672 C CA . THR A 1 88 ? 18.041 -6.157 -20.326 1.00 78.50 88 THR A CA 1
ATOM 673 C C . THR A 1 88 ? 17.994 -7.021 -19.075 1.00 78.50 88 THR A C 1
ATOM 675 O O . THR A 1 88 ? 16.932 -7.499 -18.674 1.00 78.50 88 THR A O 1
ATOM 678 N N . SER A 1 89 ? 19.150 -7.232 -18.447 1.00 75.25 89 SER A N 1
ATOM 679 C CA . SER A 1 89 ? 19.265 -7.989 -17.199 1.00 75.25 89 SER A CA 1
ATOM 680 C C . SER A 1 89 ? 19.576 -7.067 -16.028 1.00 75.25 89 SER A C 1
ATOM 682 O O . SER A 1 89 ? 20.540 -6.303 -16.081 1.00 75.25 89 SER A O 1
ATOM 684 N N . VAL A 1 90 ? 18.828 -7.200 -14.936 1.00 80.25 90 VAL A N 1
ATOM 685 C CA . VAL A 1 90 ? 19.112 -6.513 -13.673 1.00 80.25 90 VAL A CA 1
ATOM 686 C C . VAL A 1 90 ? 19.393 -7.570 -12.614 1.00 80.25 90 VAL A C 1
ATOM 688 O O . VAL A 1 90 ? 18.535 -8.397 -12.312 1.00 80.25 90 VAL A O 1
ATOM 691 N N . LYS A 1 91 ? 20.600 -7.556 -12.041 1.00 78.94 91 LYS A N 1
ATOM 692 C CA . LYS A 1 91 ? 20.983 -8.434 -10.925 1.00 78.94 91 LYS A CA 1
ATOM 693 C C . LYS A 1 91 ? 20.981 -7.653 -9.618 1.00 78.94 91 LYS A C 1
ATOM 695 O O . LYS A 1 91 ? 21.484 -6.532 -9.542 1.00 78.94 91 LYS A O 1
ATOM 700 N N . ARG A 1 92 ? 20.446 -8.264 -8.565 1.00 67.75 92 ARG A N 1
ATOM 701 C CA . ARG A 1 92 ? 20.457 -7.705 -7.214 1.00 67.75 92 ARG A CA 1
ATOM 702 C C . ARG A 1 92 ? 21.887 -7.742 -6.664 1.00 67.75 92 ARG A C 1
ATOM 704 O O . ARG A 1 92 ? 22.433 -8.819 -6.439 1.00 67.75 92 ARG A O 1
ATOM 711 N N . ARG A 1 93 ? 22.485 -6.579 -6.378 1.00 68.31 93 ARG A N 1
ATOM 712 C CA . ARG A 1 93 ? 23.717 -6.504 -5.571 1.00 68.31 93 ARG A CA 1
ATOM 713 C C . ARG A 1 93 ? 23.373 -6.836 -4.115 1.00 68.31 93 ARG A C 1
ATOM 715 O O . ARG A 1 93 ? 22.564 -6.143 -3.498 1.00 68.31 93 ARG A O 1
ATOM 722 N N . LYS A 1 94 ? 23.953 -7.906 -3.560 1.00 62.03 94 LYS A N 1
ATOM 723 C CA . LYS A 1 94 ? 23.867 -8.191 -2.117 1.00 62.03 94 LYS A CA 1
ATOM 724 C C . LYS A 1 94 ? 24.681 -7.130 -1.370 1.00 62.03 94 LYS A C 1
ATOM 726 O O . LYS A 1 94 ? 25.867 -6.974 -1.633 1.00 62.03 94 LYS A O 1
ATOM 731 N N . LYS A 1 95 ? 24.040 -6.403 -0.452 1.00 57.06 95 LYS A N 1
ATOM 732 C CA . LYS A 1 95 ? 24.730 -5.579 0.549 1.00 57.06 95 LYS A CA 1
ATOM 733 C C . LYS A 1 95 ? 25.210 -6.525 1.651 1.00 57.06 95 LYS A C 1
ATOM 735 O O . LYS A 1 95 ? 24.386 -7.238 2.220 1.00 57.06 95 LYS A O 1
ATOM 740 N N . THR A 1 96 ? 26.508 -6.563 1.923 1.00 47.88 96 THR A N 1
ATOM 741 C CA . THR A 1 96 ? 27.076 -7.232 3.098 1.00 47.88 96 THR A CA 1
ATOM 742 C C . THR A 1 96 ? 26.652 -6.439 4.331 1.00 47.88 96 THR A C 1
ATOM 744 O O . THR A 1 96 ? 27.154 -5.347 4.576 1.00 47.88 96 THR A O 1
ATOM 747 N N . THR A 1 97 ? 25.673 -6.935 5.080 1.00 51.22 97 THR A N 1
ATOM 748 C CA . THR A 1 97 ? 25.434 -6.471 6.449 1.00 51.22 97 THR A CA 1
ATOM 749 C C . THR A 1 97 ? 26.423 -7.184 7.358 1.00 51.22 97 THR A C 1
ATOM 751 O O . THR A 1 97 ? 26.361 -8.406 7.485 1.00 51.22 97 THR A O 1
ATOM 754 N N . THR A 1 98 ? 27.344 -6.429 7.953 1.00 50.81 98 THR A N 1
ATOM 755 C CA . THR A 1 98 ? 28.166 -6.864 9.087 1.00 50.81 98 THR A CA 1
ATOM 756 C C . THR A 1 98 ? 27.240 -7.393 10.182 1.00 50.81 98 THR A C 1
ATOM 758 O O . THR A 1 98 ? 26.237 -6.752 10.505 1.00 50.81 98 THR A O 1
ATOM 761 N N . ALA A 1 99 ? 27.531 -8.589 10.697 1.00 50.53 99 ALA A N 1
ATOM 762 C CA . ALA A 1 99 ? 26.762 -9.210 11.766 1.00 50.53 99 ALA A CA 1
ATOM 763 C C . ALA A 1 99 ? 26.751 -8.284 12.990 1.00 50.53 99 ALA A C 1
ATOM 765 O O . ALA A 1 99 ? 27.809 -7.871 13.459 1.00 50.53 99 ALA A O 1
ATOM 766 N N . LYS A 1 100 ? 25.558 -7.925 13.473 1.00 54.22 100 LYS A N 1
ATOM 767 C CA . LYS A 1 100 ? 25.407 -7.255 14.765 1.00 54.22 100 LYS A CA 1
ATOM 768 C C . LYS A 1 100 ? 25.435 -8.337 15.842 1.00 54.22 100 LYS A C 1
ATOM 770 O O . LYS A 1 100 ? 24.675 -9.300 15.755 1.00 54.22 100 LYS A O 1
ATOM 775 N N . GLU A 1 101 ? 26.358 -8.176 16.778 1.00 48.59 101 GLU A N 1
ATOM 776 C CA . GLU A 1 101 ? 26.582 -9.024 17.949 1.00 48.59 101 GLU A CA 1
ATOM 777 C C . GLU A 1 101 ? 25.285 -9.150 18.776 1.00 48.59 101 GLU A C 1
ATOM 779 O O . GLU A 1 101 ? 24.549 -8.162 18.879 1.00 48.59 101 GLU A O 1
ATOM 784 N N . PRO A 1 102 ? 24.941 -10.340 19.303 1.00 52.78 102 PRO A N 1
ATOM 785 C CA . PRO A 1 102 ? 23.740 -10.508 20.112 1.00 52.78 102 PRO A CA 1
ATOM 786 C C . PRO A 1 102 ? 23.918 -9.782 21.452 1.00 52.78 102 PRO A C 1
ATOM 788 O O . PRO A 1 102 ? 24.796 -10.124 22.238 1.00 52.78 102 PRO A O 1
ATOM 791 N N . GLU A 1 103 ? 23.090 -8.768 21.691 1.00 52.88 103 GLU A N 1
ATOM 792 C CA . GLU A 1 103 ? 22.967 -8.100 22.989 1.00 52.88 103 GLU A CA 1
ATOM 793 C C . GLU A 1 103 ? 22.302 -9.074 23.981 1.00 52.88 103 GLU A C 1
ATOM 795 O O . GLU A 1 103 ? 21.296 -9.706 23.642 1.00 52.88 103 GLU A O 1
ATOM 800 N N . ALA A 1 104 ? 22.947 -9.253 25.138 1.00 48.56 104 ALA A N 1
ATOM 801 C CA . ALA A 1 104 ? 22.608 -10.208 26.196 1.00 48.56 104 ALA A CA 1
ATOM 802 C C . ALA A 1 104 ? 21.448 -9.741 27.086 1.00 48.56 104 ALA A C 1
ATOM 804 O O . ALA A 1 104 ? 21.308 -8.512 27.278 1.00 48.56 104 ALA A O 1
#

Sequence (104 aa):
MDQTNESNASFLIKLARQFGATASVKDGHLLFIRQGQGRTASGKPLPVITITRKAGDSHRFSLADRGAYTGVIASWLYTREPAKKETTSVKRRKKTTTAKEPEA

Foldseek 3Di:
DDDDPDDPQVVLQVVLVVVQWHWDDDPNDTDTGHPPLCADSVRHHPDDDDDDPVNDDDDDDDDDDPPPDQWDKDWDADPVCRVDIDIDIDGDDDDDDDDDDDDD

Secondary structure (DSSP, 8-state):
----SS-HHHHHHHHHHHTTEEEEEETTEEEEEETT--B-TTSPBPPP----TTSSS--------TTS--EEEEE---TTSTT---EEEEEPPPP--PPPPPP-

Organism: Klebsiella pneumoniae (NCBI:txid573)

pLDDT: mean 81.4, std 13.26, range [47.88, 94.75]

Radius of gyration: 21.81 Å; chains: 1; bounding box: 46×32×64 Å